Protein AF-A0A2E7QKK6-F1 (afdb_monomer_lite)

Secondary structure (DSSP, 8-state):
--------HHHHHH---HHHHHHHHHHHHHHHHHHHHTTTGGGGGSHHHHHHHHIIIIIHHHHHTTTSGGGGTTHHHHHHHHHHT-

Sequence (86 aa):
MDLITEIDKKDIWFHSTPEFDAAIEKNFLTTYEKAATGELDDLQETAAGCLAIIIALDQFPRNLFRGTTRSFAAAPKARGCAAILW

Structure (mmCIF, N/CA/C/O backbone):
data_AF-A0A2E7QKK6-F1
#
_entry.id   AF-A0A2E7QKK6-F1
#
loop_
_atom_site.group_PDB
_atom_site.id
_atom_site.type_symbol
_atom_site.label_atom_id
_atom_site.label_alt_id
_atom_site.label_comp_id
_atom_site.label_asym_id
_atom_site.label_entity_id
_atom_site.label_seq_id
_atom_site.pdbx_PDB_ins_code
_atom_site.Cartn_x
_atom_site.Cartn_y
_atom_site.Cartn_z
_atom_site.occupancy
_atom_site.B_iso_or_equiv
_atom_site.auth_seq_id
_atom_site.auth_comp_id
_atom_site.auth_asym_id
_atom_site.auth_atom_id
_atom_site.pdbx_PDB_model_num
ATOM 1 N N . MET A 1 1 ? 22.600 26.097 -10.231 1.00 41.09 1 MET A N 1
ATOM 2 C CA . MET A 1 1 ? 22.435 24.679 -9.849 1.00 41.09 1 MET A CA 1
ATOM 3 C C . MET A 1 1 ? 21.093 24.603 -9.146 1.00 41.09 1 MET A C 1
ATOM 5 O O . MET A 1 1 ? 21.042 24.606 -7.923 1.00 41.09 1 MET A O 1
ATOM 9 N N . ASP A 1 2 ? 20.016 24.682 -9.926 1.00 46.38 2 ASP A N 1
ATOM 10 C CA . ASP A 1 2 ? 18.656 24.724 -9.390 1.00 46.38 2 ASP A CA 1
ATOM 11 C C . ASP A 1 2 ? 18.257 23.308 -8.987 1.00 46.38 2 ASP A C 1
ATOM 13 O O . ASP A 1 2 ? 17.796 22.508 -9.793 1.00 46.38 2 ASP A O 1
ATOM 17 N N . LEU A 1 3 ? 18.510 22.981 -7.723 1.00 47.22 3 LEU A N 1
ATOM 18 C CA . LEU A 1 3 ? 18.218 21.681 -7.111 1.00 47.22 3 LEU A CA 1
ATOM 19 C C . LEU A 1 3 ? 16.729 21.483 -6.784 1.00 47.22 3 LEU A C 1
ATOM 21 O O . LEU A 1 3 ? 16.378 20.612 -5.995 1.00 47.22 3 LEU A O 1
ATOM 25 N N . ILE A 1 4 ? 15.848 22.279 -7.390 1.00 50.94 4 ILE A N 1
ATOM 26 C CA . ILE A 1 4 ? 14.400 22.161 -7.240 1.00 50.94 4 ILE A CA 1
ATOM 27 C C . ILE A 1 4 ? 13.761 22.445 -8.599 1.00 50.94 4 ILE A C 1
ATOM 29 O O . ILE A 1 4 ? 13.086 23.449 -8.803 1.00 50.94 4 ILE A O 1
ATOM 33 N N . THR A 1 5 ? 14.011 21.577 -9.577 1.00 54.72 5 THR A N 1
ATOM 34 C CA . THR A 1 5 ? 13.047 21.452 -10.671 1.00 54.72 5 THR A CA 1
ATOM 35 C C . THR A 1 5 ? 11.775 20.912 -10.028 1.00 54.72 5 THR A C 1
ATOM 37 O O . THR A 1 5 ? 11.786 19.840 -9.427 1.00 54.72 5 THR A O 1
ATOM 40 N N . GLU A 1 6 ? 10.721 21.720 -10.049 1.00 58.06 6 GLU A N 1
ATOM 41 C CA . GLU A 1 6 ? 9.391 21.370 -9.563 1.00 58.06 6 GLU A CA 1
ATOM 42 C C . GLU A 1 6 ? 8.938 20.115 -10.321 1.00 58.06 6 GLU A C 1
ATOM 44 O O . GLU A 1 6 ? 8.539 20.186 -11.481 1.00 58.06 6 GLU A O 1
ATOM 49 N N . ILE A 1 7 ? 9.094 18.937 -9.713 1.00 61.88 7 ILE A N 1
ATOM 50 C CA . ILE A 1 7 ? 8.548 17.715 -10.298 1.00 61.88 7 ILE A CA 1
ATOM 51 C C . ILE A 1 7 ? 7.033 17.877 -10.227 1.00 61.88 7 ILE A C 1
ATOM 53 O O . ILE A 1 7 ? 6.483 18.033 -9.129 1.00 61.88 7 ILE A O 1
ATOM 57 N N . ASP A 1 8 ? 6.359 17.872 -11.379 1.00 71.25 8 ASP A N 1
ATOM 58 C CA . ASP A 1 8 ? 4.902 17.902 -11.402 1.00 71.25 8 ASP A CA 1
ATOM 59 C C . ASP A 1 8 ? 4.404 16.695 -10.595 1.00 71.25 8 ASP A C 1
ATOM 61 O O . ASP A 1 8 ? 4.731 15.540 -10.876 1.00 71.25 8 ASP A O 1
ATOM 65 N N . LYS A 1 9 ? 3.615 16.957 -9.548 1.00 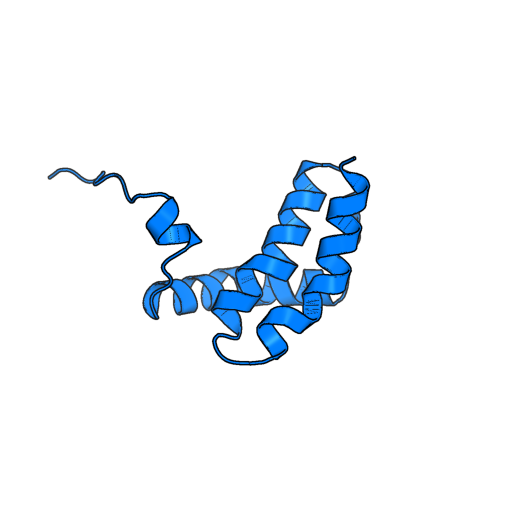66.00 9 LYS A N 1
ATOM 66 C CA . LYS A 1 9 ? 3.041 15.907 -8.696 1.00 66.00 9 LYS A CA 1
ATOM 67 C C . LYS A 1 9 ? 2.240 14.904 -9.525 1.00 66.00 9 LYS A C 1
ATOM 69 O O . LYS A 1 9 ? 2.15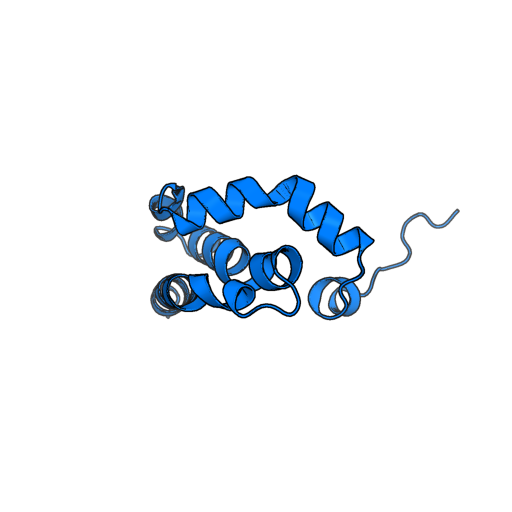6 13.740 -9.141 1.00 66.00 9 LYS A O 1
ATOM 74 N N . LYS A 1 10 ? 1.681 15.336 -10.661 1.00 67.62 10 LYS A N 1
ATOM 75 C CA . LYS A 1 10 ? 1.005 14.454 -11.611 1.00 67.62 10 LYS A CA 1
ATOM 76 C C . LYS A 1 10 ? 1.953 13.454 -12.249 1.00 67.62 10 LYS A C 1
ATOM 78 O O . LYS A 1 10 ? 1.542 12.317 -12.435 1.00 67.62 10 LYS A O 1
ATOM 83 N N . ASP A 1 11 ? 3.190 13.834 -12.545 1.00 70.00 11 ASP A N 1
ATOM 84 C CA . ASP A 1 11 ? 4.155 12.891 -13.098 1.00 70.00 11 ASP A CA 1
ATOM 85 C C . ASP A 1 11 ? 4.514 11.828 -12.059 1.00 70.00 11 ASP A C 1
ATOM 87 O O . ASP A 1 11 ? 4.513 10.654 -12.380 1.00 70.00 11 ASP A O 1
ATOM 91 N N . ILE A 1 12 ? 4.669 12.176 -10.781 1.00 67.81 12 ILE A N 1
ATOM 92 C CA . ILE A 1 12 ? 4.938 11.161 -9.742 1.00 67.81 12 ILE A CA 1
ATOM 93 C C . ILE A 1 12 ? 3.724 10.246 -9.515 1.00 67.81 12 ILE A C 1
ATOM 95 O O . ILE A 1 12 ? 3.872 9.039 -9.330 1.00 67.81 12 ILE A O 1
ATOM 99 N N . TRP A 1 13 ? 2.514 10.810 -9.480 1.00 66.56 13 TRP A N 1
ATOM 100 C CA . TRP A 1 13 ? 1.306 10.055 -9.127 1.00 66.56 13 TRP A CA 1
ATOM 101 C C . TRP A 1 13 ? 0.693 9.289 -10.301 1.00 66.56 13 TRP A C 1
ATOM 103 O O . TRP A 1 13 ? 0.064 8.254 -10.087 1.00 66.56 13 TRP A O 1
ATOM 113 N N . PHE A 1 14 ? 0.862 9.774 -11.531 1.00 71.31 14 PHE A N 1
ATOM 114 C CA . PHE A 1 14 ? 0.210 9.219 -12.719 1.00 71.31 14 PHE A CA 1
ATOM 115 C C . PHE A 1 14 ? 1.194 8.712 -13.785 1.00 71.31 14 PHE A C 1
ATOM 117 O O . PHE A 1 14 ? 0.774 7.947 -14.653 1.00 71.31 14 PHE A O 1
ATOM 124 N N . HIS A 1 15 ? 2.489 9.041 -13.698 1.00 74.69 15 HIS A N 1
ATOM 125 C CA . HIS A 1 15 ? 3.545 8.473 -14.541 1.00 74.69 15 HIS A CA 1
ATOM 126 C C . HIS A 1 15 ? 4.564 7.692 -13.712 1.00 74.69 15 HIS A C 1
ATOM 128 O O . HIS A 1 15 ? 5.535 8.226 -13.185 1.00 74.69 15 HIS A O 1
ATOM 134 N N . SER A 1 16 ? 4.396 6.371 -13.657 1.00 76.56 16 SER A N 1
ATOM 135 C CA . SER A 1 16 ? 5.458 5.549 -13.084 1.00 76.56 16 SER A CA 1
ATOM 136 C C . SER A 1 16 ? 6.582 5.274 -14.077 1.00 76.56 16 SER A C 1
ATOM 138 O O . SER A 1 16 ? 6.331 5.050 -15.264 1.00 76.56 16 SER A O 1
ATOM 140 N N . THR A 1 17 ? 7.803 5.194 -13.557 1.00 86.38 17 THR A N 1
ATOM 141 C CA . THR A 1 17 ? 8.985 4.681 -14.254 1.00 86.38 17 THR A CA 1
ATOM 142 C C . THR A 1 17 ? 9.499 3.416 -13.552 1.00 86.38 17 THR A C 1
ATOM 144 O O . THR A 1 17 ? 9.187 3.204 -12.375 1.00 86.38 17 THR A O 1
ATOM 147 N N . PRO A 1 18 ? 10.307 2.571 -14.218 1.00 89.62 18 PRO A N 1
ATOM 148 C CA . PRO A 1 18 ? 10.925 1.409 -13.573 1.00 89.62 18 PRO A CA 1
ATOM 149 C C . PRO A 1 18 ? 11.750 1.767 -12.328 1.00 89.62 18 PRO A C 1
ATOM 151 O O . PRO A 1 18 ? 11.756 1.026 -11.348 1.00 89.62 18 PRO A O 1
ATOM 154 N N . GLU A 1 19 ? 12.421 2.920 -12.334 1.00 89.75 19 GLU A N 1
ATOM 155 C CA . GLU A 1 19 ? 13.210 3.405 -11.198 1.00 89.75 19 GLU A CA 1
ATOM 156 C C . GLU A 1 19 ? 12.309 3.782 -10.020 1.00 89.75 19 GLU A C 1
ATOM 158 O O . GLU A 1 19 ? 12.636 3.494 -8.867 1.00 89.75 19 GLU A O 1
ATOM 163 N N . PHE A 1 20 ? 11.160 4.401 -10.305 1.00 88.38 20 PHE A N 1
ATOM 164 C CA . PHE A 1 20 ? 10.174 4.727 -9.283 1.00 88.38 20 PHE A CA 1
ATOM 165 C C . PHE A 1 20 ? 9.514 3.466 -8.717 1.00 88.38 20 PHE A C 1
ATOM 167 O O . PHE A 1 20 ? 9.387 3.344 -7.502 1.00 88.38 20 PHE A O 1
ATOM 174 N N . ASP A 1 21 ? 9.177 2.488 -9.562 1.00 92.06 21 ASP A N 1
ATOM 175 C CA . ASP A 1 21 ? 8.665 1.188 -9.114 1.00 92.06 21 ASP A CA 1
ATOM 176 C C . ASP A 1 21 ? 9.660 0.482 -8.185 1.00 92.06 21 ASP A C 1
ATOM 178 O O . ASP A 1 21 ? 9.280 0.055 -7.094 1.00 92.06 21 ASP A O 1
ATOM 182 N N . ALA A 1 22 ? 10.944 0.449 -8.553 1.00 92.94 22 ALA A N 1
ATOM 183 C CA . ALA A 1 22 ? 11.998 -0.121 -7.716 1.00 92.94 22 ALA A CA 1
ATOM 184 C C . ALA A 1 22 ? 12.161 0.635 -6.384 1.00 92.94 22 ALA A C 1
ATOM 186 O O . ALA A 1 22 ? 12.416 0.027 -5.340 1.00 92.94 22 ALA A O 1
ATOM 187 N N . ALA A 1 23 ? 11.993 1.961 -6.388 1.00 93.31 23 ALA A 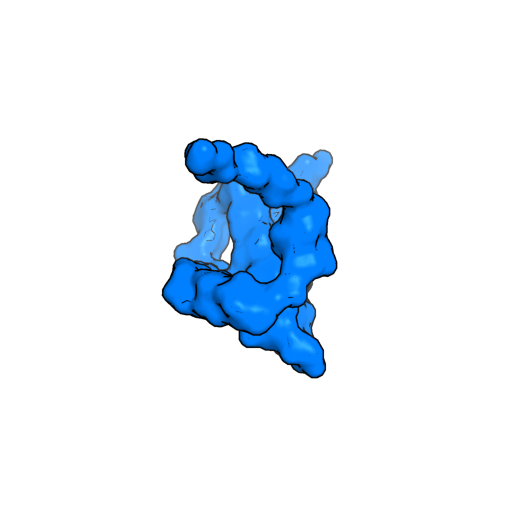N 1
ATOM 188 C CA . ALA A 1 23 ? 12.000 2.758 -5.166 1.00 93.31 23 ALA A CA 1
ATOM 189 C C . ALA A 1 23 ? 10.782 2.457 -4.276 1.00 93.31 23 ALA A C 1
ATOM 191 O O . ALA A 1 23 ? 10.935 2.371 -3.055 1.00 93.31 23 ALA A O 1
ATOM 192 N N . ILE A 1 24 ? 9.593 2.270 -4.857 1.00 94.06 24 ILE A N 1
ATOM 193 C CA . ILE A 1 24 ? 8.397 1.868 -4.109 1.00 94.06 24 ILE A CA 1
ATOM 194 C C . ILE A 1 24 ? 8.581 0.470 -3.513 1.00 94.06 24 ILE A C 1
ATOM 196 O O . ILE A 1 24 ? 8.319 0.282 -2.326 1.00 94.06 24 ILE A O 1
ATOM 200 N N . GLU A 1 25 ? 9.098 -0.485 -4.285 1.00 95.50 25 GLU A N 1
ATOM 201 C CA . GLU A 1 25 ? 9.387 -1.840 -3.809 1.00 95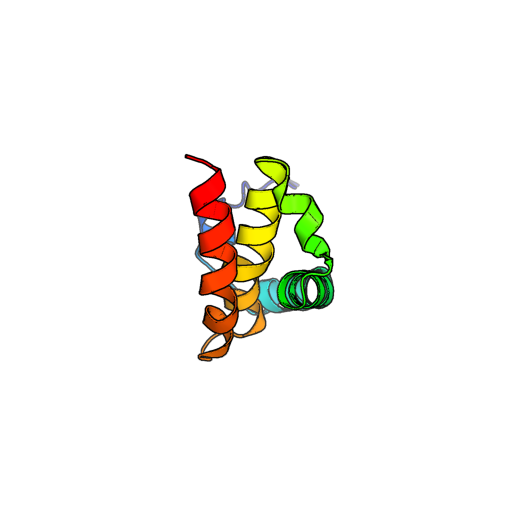.50 25 GLU A CA 1
ATOM 202 C C . GLU A 1 25 ? 10.361 -1.833 -2.634 1.00 95.50 25 GLU A C 1
ATOM 204 O O . GLU A 1 25 ? 10.035 -2.331 -1.554 1.00 95.50 25 GLU A O 1
ATOM 209 N N . LYS A 1 26 ? 11.515 -1.182 -2.802 1.00 97.31 26 LYS A N 1
ATOM 210 C CA . LYS A 1 26 ? 12.555 -1.116 -1.773 1.00 97.31 26 LYS A CA 1
ATOM 211 C C . LYS A 1 26 ? 12.052 -0.530 -0.453 1.00 97.31 26 LYS A C 1
ATOM 213 O O . LYS A 1 26 ? 12.472 -0.985 0.608 1.00 97.31 26 LYS A O 1
ATOM 218 N N . ASN A 1 27 ? 11.218 0.505 -0.510 1.00 96.69 27 ASN A N 1
ATOM 219 C CA . ASN A 1 27 ? 10.839 1.264 0.682 1.00 96.69 27 ASN A CA 1
ATOM 220 C C . ASN A 1 27 ? 9.511 0.812 1.301 1.00 96.69 27 ASN A C 1
ATOM 222 O O . ASN A 1 27 ? 9.303 1.031 2.493 1.00 96.69 27 ASN A O 1
ATOM 226 N N . PHE A 1 28 ? 8.606 0.210 0.521 1.00 96.81 28 PHE A N 1
ATOM 227 C CA . PHE A 1 28 ? 7.215 0.025 0.943 1.00 96.81 28 PHE A CA 1
ATOM 228 C C . PHE A 1 28 ? 6.639 -1.375 0.717 1.00 96.81 28 PHE A C 1
ATOM 230 O O . PHE A 1 28 ? 5.487 -1.591 1.095 1.00 96.81 28 PHE A O 1
ATOM 237 N N . LEU A 1 29 ? 7.399 -2.344 0.188 1.00 97.25 29 LEU A N 1
ATOM 238 C CA . LEU A 1 29 ? 6.904 -3.721 0.047 1.00 97.25 29 LEU A CA 1
ATOM 239 C C . LEU A 1 29 ? 6.447 -4.298 1.396 1.00 97.25 29 LEU A C 1
ATOM 241 O O . LEU A 1 29 ? 5.319 -4.766 1.520 1.00 97.25 29 LEU A O 1
ATOM 245 N N . THR A 1 30 ? 7.273 -4.169 2.435 1.00 98.06 30 THR A N 1
ATOM 246 C CA . THR A 1 30 ? 6.929 -4.633 3.788 1.00 98.06 30 THR A CA 1
ATOM 247 C C . THR A 1 30 ? 5.726 -3.888 4.370 1.00 98.06 30 THR A C 1
ATOM 249 O O . THR A 1 30 ? 4.907 -4.480 5.068 1.00 98.06 30 THR A O 1
ATOM 252 N N . THR A 1 31 ? 5.586 -2.592 4.080 1.00 97.94 31 THR A N 1
ATOM 253 C CA . THR A 1 31 ? 4.419 -1.804 4.509 1.00 97.94 31 THR A CA 1
ATOM 254 C C . THR A 1 31 ? 3.141 -2.316 3.851 1.00 97.94 31 THR A C 1
ATOM 256 O O . THR A 1 31 ? 2.134 -2.487 4.536 1.00 97.94 31 THR A O 1
ATOM 259 N N . TYR A 1 32 ? 3.186 -2.606 2.547 1.00 97.88 32 TYR A N 1
ATOM 260 C CA . TYR A 1 32 ? 2.081 -3.243 1.835 1.00 97.88 32 TYR A CA 1
ATOM 261 C C . TYR A 1 32 ? 1.730 -4.600 2.454 1.00 97.88 32 TYR A C 1
ATOM 263 O O . TYR A 1 32 ? 0.559 -4.853 2.720 1.00 97.88 32 TYR A O 1
ATOM 271 N N . GLU A 1 33 ? 2.724 -5.452 2.723 1.00 97.62 33 GLU A N 1
ATOM 272 C CA . GLU A 1 33 ? 2.502 -6.782 3.300 1.00 97.62 33 GLU A CA 1
ATOM 273 C C . GLU A 1 33 ? 1.804 -6.695 4.657 1.00 97.62 33 GLU A C 1
ATOM 275 O O . GLU A 1 33 ? 0.756 -7.312 4.828 1.00 97.62 33 GLU A O 1
ATOM 280 N N . LYS A 1 34 ? 2.301 -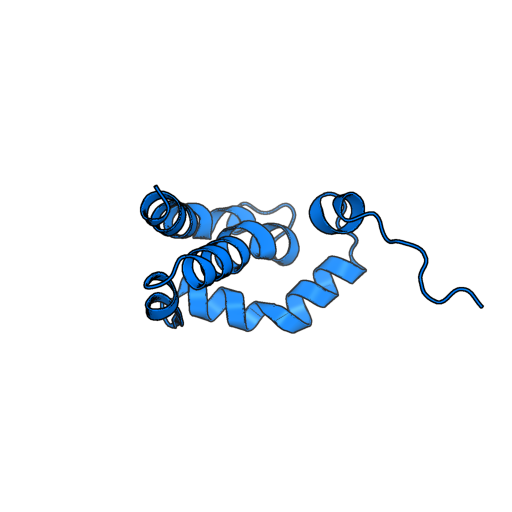5.849 5.567 1.00 97.94 34 LYS A N 1
ATOM 281 C CA . LYS A 1 34 ? 1.695 -5.627 6.890 1.00 97.94 34 LYS A CA 1
ATOM 282 C C . LYS A 1 34 ? 0.276 -5.065 6.812 1.00 97.94 34 LYS A C 1
ATOM 284 O O . LYS A 1 34 ? -0.614 -5.481 7.551 1.00 97.94 34 LYS A O 1
ATOM 289 N N . ALA A 1 35 ? 0.031 -4.115 5.909 1.00 96.88 35 ALA A N 1
ATOM 290 C CA . ALA A 1 35 ? -1.315 -3.587 5.699 1.00 96.88 35 ALA A CA 1
ATOM 291 C C . ALA A 1 35 ? -2.259 -4.671 5.136 1.00 96.88 35 ALA A C 1
ATOM 293 O O . ALA A 1 35 ? -3.420 -4.775 5.548 1.00 96.88 35 ALA A O 1
ATOM 294 N N . ALA A 1 36 ? -1.761 -5.504 4.217 1.00 95.88 36 ALA A N 1
ATOM 295 C CA . ALA A 1 36 ? -2.532 -6.564 3.577 1.00 95.88 36 ALA A CA 1
ATOM 296 C C . ALA A 1 36 ? -2.871 -7.701 4.555 1.00 95.88 36 ALA A C 1
ATOM 298 O O . ALA A 1 36 ? -3.972 -8.246 4.478 1.00 95.88 36 ALA A O 1
ATOM 299 N N . THR A 1 37 ? -1.977 -8.016 5.498 1.00 96.44 37 THR A N 1
ATOM 300 C CA . THR A 1 37 ? -2.203 -9.000 6.573 1.00 96.44 37 THR A CA 1
ATOM 301 C C . THR A 1 37 ? -3.022 -8.451 7.744 1.00 96.44 37 THR A C 1
ATOM 303 O O . THR A 1 37 ? -3.524 -9.236 8.542 1.00 96.44 37 THR A O 1
ATOM 306 N N . GLY A 1 38 ? -3.216 -7.130 7.828 1.00 95.62 38 GLY A N 1
ATOM 307 C CA . GLY A 1 38 ? -4.002 -6.476 8.883 1.00 95.62 38 GLY A CA 1
ATOM 308 C C . GLY A 1 38 ? -3.226 -6.073 10.127 1.00 95.62 38 GLY A C 1
ATOM 309 O O . GLY A 1 38 ? -3.811 -5.557 11.069 1.00 95.62 38 GLY A O 1
ATOM 310 N N . GLU A 1 39 ? -1.902 -6.190 10.102 1.00 97.88 39 GLU A N 1
ATOM 311 C CA . GLU A 1 39 ? -1.026 -5.740 11.190 1.00 97.88 39 GLU A CA 1
ATOM 312 C C . GLU A 1 39 ? -1.045 -4.216 11.407 1.00 97.88 39 GLU A C 1
ATOM 314 O O . GLU A 1 39 ? -0.522 -3.735 12.407 1.00 97.88 39 GLU A O 1
ATOM 319 N N . LEU A 1 40 ? -1.613 -3.448 10.469 1.00 96.94 40 LEU A N 1
ATOM 320 C CA . LEU A 1 40 ? -1.732 -1.987 10.542 1.00 96.94 40 LEU A CA 1
ATOM 321 C C . LEU A 1 40 ? -3.186 -1.503 10.673 1.00 96.94 40 LEU A C 1
ATOM 323 O O . LEU A 1 40 ? -3.450 -0.323 10.445 1.00 96.94 40 LEU A O 1
ATOM 327 N N . ASP A 1 41 ? -4.134 -2.382 11.009 1.00 95.12 41 ASP A N 1
ATOM 328 C CA . ASP A 1 41 ? -5.560 -2.025 11.020 1.00 95.12 41 ASP A CA 1
ATOM 329 C C . ASP A 1 41 ? -5.924 -0.972 12.075 1.00 95.12 41 ASP A C 1
ATOM 331 O O . ASP A 1 41 ? -6.833 -0.179 11.836 1.00 95.12 41 ASP A O 1
ATOM 335 N N . ASP A 1 42 ? -5.140 -0.849 13.147 1.00 95.69 42 ASP A N 1
ATOM 336 C CA . ASP A 1 42 ? -5.298 0.202 14.163 1.00 95.69 42 ASP A CA 1
ATOM 337 C C . ASP A 1 42 ? -5.141 1.622 13.576 1.00 95.69 42 ASP A C 1
ATOM 339 O O . ASP A 1 42 ? -5.693 2.590 14.094 1.00 95.69 42 ASP A O 1
ATOM 343 N N . LEU A 1 43 ? -4.442 1.784 12.442 1.00 95.06 43 LEU A N 1
ATOM 344 C CA . LEU A 1 43 ? -4.337 3.088 11.775 1.00 95.06 43 LEU A CA 1
ATOM 345 C C . LEU A 1 43 ? -5.698 3.595 11.270 1.00 95.06 43 LEU A C 1
ATOM 347 O O . LEU A 1 43 ? -5.877 4.800 11.085 1.00 95.06 43 LEU A O 1
ATOM 351 N N . GLN A 1 44 ? -6.672 2.706 11.069 1.00 93.56 44 GLN A N 1
ATOM 352 C CA . GLN A 1 44 ? -7.997 3.069 10.566 1.00 93.56 44 GLN A CA 1
ATOM 353 C C . GLN A 1 44 ? -8.830 3.882 11.576 1.00 93.56 44 GLN A C 1
ATOM 355 O O . GLN A 1 44 ? -9.863 4.435 11.209 1.00 93.56 44 GLN A O 1
ATOM 360 N N . GLU A 1 45 ? -8.375 4.026 12.826 1.00 93.00 45 GLU A N 1
ATOM 361 C CA . GLU A 1 45 ? -9.034 4.846 13.855 1.00 93.00 45 GLU A CA 1
ATOM 362 C C . GLU A 1 45 ? -9.011 6.353 13.556 1.00 93.00 45 GLU A C 1
ATOM 364 O O . GLU A 1 45 ? -9.756 7.130 14.155 1.00 93.00 45 GLU A O 1
ATOM 369 N N . THR A 1 46 ? -8.152 6.795 12.633 1.00 93.50 46 THR A N 1
ATOM 370 C CA . THR A 1 46 ? -8.021 8.209 12.276 1.00 93.50 46 THR A CA 1
ATOM 371 C C . THR A 1 46 ? -8.153 8.414 10.779 1.00 93.50 46 THR A C 1
ATOM 373 O O . THR A 1 46 ? -7.770 7.565 9.975 1.00 93.50 46 THR A O 1
ATOM 376 N N . ALA A 1 47 ? -8.605 9.604 10.379 1.00 92.31 47 ALA A N 1
ATOM 377 C CA . ALA A 1 47 ? -8.720 9.930 8.964 1.00 92.31 47 ALA A CA 1
ATOM 378 C C . ALA A 1 47 ? -7.373 9.836 8.216 1.00 92.31 47 ALA A C 1
ATOM 380 O O . ALA A 1 47 ? -7.305 9.336 7.092 1.00 92.31 47 ALA A O 1
ATOM 381 N N . ALA A 1 48 ? -6.288 10.277 8.860 1.00 94.44 48 ALA A N 1
ATOM 382 C CA . ALA A 1 48 ? -4.943 10.217 8.296 1.00 94.44 48 ALA A CA 1
ATOM 383 C C . ALA A 1 48 ? -4.429 8.776 8.163 1.00 94.44 48 ALA A C 1
ATOM 385 O O . ALA A 1 48 ? -3.809 8.436 7.155 1.00 94.44 48 ALA A O 1
ATOM 386 N N . GLY A 1 49 ? -4.700 7.916 9.145 1.00 95.12 49 GLY A N 1
ATOM 387 C CA . GLY A 1 49 ? -4.301 6.516 9.067 1.00 95.12 49 GLY A CA 1
ATOM 388 C C . GLY A 1 49 ? -5.150 5.711 8.074 1.00 95.12 49 GLY A C 1
ATOM 389 O O . GLY A 1 49 ? -4.588 4.926 7.314 1.00 95.12 49 GLY A O 1
ATOM 390 N N . CYS A 1 50 ? -6.449 6.004 7.936 1.00 94.56 50 CYS A N 1
ATOM 391 C CA . CYS A 1 50 ? -7.268 5.509 6.821 1.00 94.56 50 CYS A CA 1
ATOM 392 C C . CYS A 1 50 ? -6.658 5.872 5.460 1.00 94.56 50 CYS A C 1
ATOM 394 O O . CYS A 1 50 ? -6.528 5.008 4.593 1.00 94.56 50 CYS A O 1
ATOM 396 N N . LEU A 1 51 ? -6.227 7.126 5.274 1.00 95.06 51 LEU A N 1
ATOM 397 C CA . LEU A 1 51 ? -5.541 7.544 4.050 1.00 95.06 51 LEU A CA 1
ATOM 398 C C . LEU A 1 51 ? -4.231 6.768 3.831 1.00 95.06 51 LEU A C 1
ATOM 400 O O . LEU A 1 51 ? -3.957 6.343 2.709 1.00 95.06 51 LEU A O 1
ATOM 404 N N . ALA A 1 52 ? -3.444 6.535 4.885 1.00 95.56 52 ALA A N 1
ATOM 405 C CA . ALA A 1 52 ? -2.222 5.737 4.796 1.00 95.56 52 ALA A CA 1
ATOM 406 C C . ALA A 1 52 ? -2.507 4.291 4.351 1.00 95.56 52 ALA A C 1
ATOM 408 O O . ALA A 1 52 ? -1.803 3.773 3.483 1.00 95.56 52 ALA A O 1
ATOM 409 N N . ILE A 1 53 ? -3.569 3.664 4.871 1.00 96.31 53 ILE A N 1
ATOM 410 C CA . ILE A 1 53 ? -4.001 2.324 4.448 1.00 96.31 53 ILE A CA 1
ATOM 411 C C . ILE A 1 53 ? -4.455 2.323 2.986 1.00 96.31 53 ILE A C 1
ATOM 413 O O . ILE A 1 53 ? -4.078 1.424 2.235 1.00 96.31 53 ILE A O 1
ATOM 417 N N . ILE A 1 54 ? -5.199 3.340 2.541 1.00 95.19 54 ILE A N 1
ATOM 418 C CA . ILE A 1 54 ? -5.605 3.474 1.132 1.00 95.19 54 ILE A CA 1
ATOM 419 C C . ILE A 1 54 ? -4.376 3.562 0.222 1.00 95.19 54 ILE A C 1
ATOM 421 O O . ILE A 1 54 ? -4.292 2.839 -0.768 1.00 95.19 54 ILE A O 1
ATOM 425 N N . ILE A 1 55 ? -3.392 4.396 0.564 1.00 95.00 55 ILE A N 1
ATOM 426 C CA . ILE A 1 55 ? -2.153 4.516 -0.217 1.00 95.00 55 ILE A CA 1
ATOM 427 C C . ILE A 1 55 ? -1.404 3.175 -0.239 1.00 95.00 55 ILE A C 1
ATOM 429 O O . ILE A 1 55 ? -1.002 2.710 -1.308 1.00 95.00 55 ILE A O 1
ATOM 433 N N . ALA A 1 56 ? -1.275 2.515 0.914 1.00 96.44 56 ALA A N 1
ATOM 434 C CA . ALA A 1 56 ? -0.569 1.244 1.023 1.00 96.44 56 ALA A CA 1
ATOM 435 C C . ALA A 1 56 ? -1.236 0.110 0.229 1.00 96.44 56 ALA A C 1
ATOM 437 O O . ALA A 1 56 ? -0.531 -0.728 -0.326 1.00 96.44 56 ALA A O 1
ATOM 438 N N . LEU A 1 57 ? -2.572 0.076 0.166 1.00 96.38 57 LEU A N 1
ATOM 439 C CA . LEU A 1 57 ? -3.334 -1.047 -0.391 1.00 96.38 57 LEU A CA 1
ATOM 440 C C . LEU A 1 57 ? -3.929 -0.806 -1.784 1.00 96.38 57 LEU A C 1
ATOM 442 O O . LEU A 1 57 ? -4.292 -1.776 -2.447 1.00 96.38 57 LEU A O 1
ATOM 446 N N . ASP A 1 58 ? -4.034 0.440 -2.246 1.00 94.19 58 ASP A N 1
ATOM 447 C CA . ASP A 1 58 ? -4.515 0.765 -3.598 1.00 94.19 58 ASP A CA 1
ATOM 448 C C . ASP A 1 58 ? -3.442 1.420 -4.477 1.00 94.19 58 ASP A C 1
ATOM 450 O O . ASP A 1 58 ? -3.401 1.139 -5.675 1.00 94.19 58 ASP A O 1
ATOM 454 N N . GLN A 1 59 ? -2.554 2.252 -3.919 1.00 92.38 59 GLN A N 1
ATOM 455 C CA . GLN A 1 59 ? -1.553 2.966 -4.721 1.00 92.38 59 GLN A CA 1
ATOM 456 C C . GLN A 1 59 ? -0.263 2.157 -4.884 1.00 92.38 59 GLN A C 1
ATOM 458 O O . GLN A 1 59 ? 0.114 1.855 -6.015 1.00 92.38 59 GLN A O 1
ATOM 463 N N . PHE A 1 60 ? 0.378 1.712 -3.796 1.00 95.25 60 PHE A N 1
ATOM 464 C CA . PHE A 1 60 ? 1.623 0.932 -3.903 1.00 95.25 60 PHE A CA 1
ATOM 465 C C . PHE A 1 60 ? 1.497 -0.339 -4.759 1.00 95.25 60 PHE A C 1
ATOM 467 O O . PHE A 1 60 ? 2.386 -0.572 -5.579 1.00 95.25 60 PHE A O 1
ATOM 474 N N . PRO A 1 61 ? 0.414 -1.139 -4.692 1.00 95.75 61 PRO A N 1
ATOM 475 C CA . PRO A 1 61 ? 0.299 -2.358 -5.497 1.00 95.75 61 PRO A CA 1
ATOM 476 C C . PRO A 1 61 ? 0.302 -2.121 -7.012 1.00 95.75 61 PRO A C 1
ATOM 478 O O . PRO A 1 61 ? 0.687 -3.017 -7.766 1.00 95.75 61 PRO A O 1
ATOM 481 N N . ARG A 1 62 ? -0.081 -0.919 -7.473 1.00 92.69 62 ARG A N 1
ATOM 482 C CA . ARG A 1 62 ? -0.022 -0.527 -8.894 1.00 92.69 62 ARG A CA 1
ATOM 483 C C . ARG A 1 62 ? 1.412 -0.366 -9.391 1.00 92.69 62 ARG A C 1
ATOM 485 O O . ARG A 1 62 ? 1.659 -0.567 -10.579 1.00 92.69 62 ARG A O 1
ATOM 492 N N . ASN A 1 63 ? 2.333 -0.033 -8.489 1.00 94.19 63 ASN A N 1
ATOM 493 C CA . ASN A 1 63 ? 3.771 0.009 -8.735 1.00 94.19 63 ASN A CA 1
ATOM 494 C C . ASN A 1 63 ? 4.420 -1.360 -8.485 1.00 94.19 63 ASN A C 1
ATOM 496 O O . ASN A 1 63 ? 5.090 -1.880 -9.370 1.00 94.19 63 ASN A O 1
ATOM 500 N N . LEU A 1 64 ? 4.144 -1.989 -7.335 1.00 94.88 64 LEU A N 1
ATOM 501 C CA . LEU A 1 64 ? 4.750 -3.265 -6.920 1.00 94.88 64 LEU A CA 1
ATOM 502 C C . LEU A 1 64 ? 4.431 -4.434 -7.863 1.00 94.88 64 LEU A C 1
ATOM 504 O O . LEU A 1 64 ? 5.249 -5.330 -8.045 1.00 94.88 64 LEU A O 1
ATOM 508 N N . PHE A 1 65 ? 3.225 -4.462 -8.438 1.00 94.81 65 PHE A N 1
ATOM 509 C CA . PHE A 1 65 ? 2.734 -5.596 -9.229 1.00 94.81 65 PHE A CA 1
ATOM 510 C C . PHE A 1 65 ? 2.207 -5.159 -10.597 1.00 94.81 65 PHE A C 1
ATOM 512 O O . PHE A 1 65 ? 1.201 -5.691 -11.090 1.00 94.81 65 PHE A O 1
ATOM 519 N N . ARG A 1 66 ? 2.863 -4.160 -11.200 1.00 90.62 66 ARG A N 1
ATOM 520 C CA . ARG A 1 66 ? 2.465 -3.552 -12.474 1.00 90.62 66 ARG A CA 1
ATOM 521 C C . ARG A 1 66 ? 2.178 -4.605 -13.546 1.00 90.62 66 ARG A C 1
ATOM 523 O O . ARG A 1 66 ? 2.926 -5.560 -13.727 1.00 90.62 66 ARG A O 1
ATOM 530 N N . GLY A 1 67 ? 1.077 -4.415 -14.273 1.00 90.44 67 GLY A N 1
ATOM 531 C CA . GLY A 1 67 ? 0.679 -5.305 -15.370 1.00 90.44 67 GLY A CA 1
ATOM 532 C C . GLY A 1 67 ? 0.114 -6.657 -14.925 1.00 90.44 67 GLY A C 1
ATOM 533 O O . GLY A 1 67 ? -0.178 -7.496 -15.772 1.00 90.44 67 GLY A O 1
ATOM 534 N N . THR A 1 68 ? -0.081 -6.876 -13.620 1.00 94.06 68 THR A N 1
ATOM 535 C CA . THR A 1 68 ? -0.661 -8.114 -13.083 1.00 94.06 68 THR A CA 1
ATOM 536 C C . THR A 1 68 ? -1.976 -7.847 -12.354 1.00 94.06 68 THR A C 1
ATOM 538 O O . THR A 1 68 ? -2.203 -6.763 -11.813 1.00 94.06 68 THR A O 1
ATOM 541 N N . THR A 1 69 ? -2.835 -8.862 -12.263 1.00 93.50 69 THR A N 1
ATOM 542 C CA . THR A 1 69 ? -4.090 -8.801 -11.491 1.00 93.50 69 THR A CA 1
ATOM 543 C C . THR A 1 69 ? -3.862 -8.574 -9.995 1.00 93.50 69 THR A C 1
ATOM 545 O O . THR A 1 69 ? -4.729 -8.021 -9.318 1.00 93.50 69 THR A O 1
ATOM 548 N N . ARG A 1 70 ? -2.677 -8.932 -9.477 1.00 93.25 70 ARG A N 1
ATOM 549 C CA . ARG A 1 70 ? -2.297 -8.738 -8.071 1.00 93.25 70 ARG A CA 1
ATOM 550 C C . ARG A 1 70 ? -2.304 -7.263 -7.659 1.00 93.25 70 ARG A C 1
ATOM 552 O O . ARG A 1 70 ? -2.585 -6.977 -6.500 1.00 93.25 70 ARG A O 1
ATOM 559 N N . SER A 1 71 ? -2.092 -6.340 -8.599 1.00 93.88 71 SER A N 1
ATOM 560 C CA . SER A 1 71 ? -2.157 -4.889 -8.352 1.00 93.88 71 SER A CA 1
ATOM 561 C C . SER A 1 71 ? -3.511 -4.393 -7.822 1.00 93.88 71 SER A C 1
ATOM 563 O O . SER A 1 71 ? -3.575 -3.313 -7.247 1.00 93.88 71 SER A O 1
ATOM 565 N N . PHE A 1 72 ? -4.580 -5.188 -7.946 1.00 91.94 72 PHE A N 1
ATOM 566 C CA . PHE A 1 72 ? -5.918 -4.851 -7.445 1.00 91.94 72 PHE A CA 1
ATOM 567 C C . PHE A 1 72 ? -6.387 -5.740 -6.284 1.00 91.94 72 PHE A C 1
ATOM 569 O O . PHE A 1 72 ? -7.493 -5.549 -5.776 1.00 91.94 72 PHE A O 1
ATOM 576 N N . ALA A 1 73 ? -5.575 -6.709 -5.846 1.00 92.88 73 ALA A N 1
ATOM 577 C CA . ALA A 1 73 ? -5.996 -7.731 -4.886 1.00 92.88 73 ALA A CA 1
ATOM 578 C C . ALA A 1 73 ? -6.390 -7.151 -3.515 1.00 92.88 73 ALA A C 1
ATOM 580 O O . ALA A 1 73 ? -7.316 -7.650 -2.880 1.00 92.88 73 ALA A O 1
ATOM 581 N N . ALA A 1 74 ? -5.728 -6.075 -3.079 1.00 91.31 74 ALA A N 1
ATOM 582 C CA . ALA A 1 74 ? -5.979 -5.434 -1.787 1.00 91.31 74 ALA A CA 1
ATOM 583 C C . ALA A 1 74 ? -7.013 -4.287 -1.835 1.00 91.31 74 ALA A C 1
ATOM 585 O O . ALA A 1 74 ? -7.428 -3.777 -0.790 1.00 91.31 74 ALA A O 1
ATOM 586 N N . ALA A 1 75 ? -7.503 -3.922 -3.026 1.00 88.19 75 ALA A N 1
ATOM 587 C CA . ALA A 1 75 ? -8.451 -2.823 -3.211 1.00 88.19 75 ALA A CA 1
ATOM 588 C C . ALA A 1 75 ? -9.760 -2.948 -2.394 1.00 88.19 75 ALA A C 1
ATOM 590 O O . ALA A 1 75 ? -10.267 -1.917 -1.947 1.00 88.19 75 ALA A O 1
ATOM 591 N N . PRO A 1 76 ? -10.342 -4.146 -2.147 1.00 91.88 76 PRO A N 1
ATOM 592 C CA . PRO A 1 76 ? -11.520 -4.266 -1.285 1.00 91.88 76 PRO A CA 1
ATOM 593 C C . PRO A 1 76 ? -11.304 -3.728 0.133 1.00 91.88 76 PRO A C 1
ATOM 595 O O . PRO A 1 76 ? -12.186 -3.051 0.655 1.00 91.88 76 PRO A O 1
ATOM 598 N N . LYS A 1 77 ? -10.130 -3.972 0.727 1.00 89.44 77 LYS A N 1
ATOM 599 C CA . LYS A 1 77 ? -9.801 -3.494 2.073 1.00 89.44 77 LYS A CA 1
ATOM 600 C C . LYS A 1 77 ? -9.592 -1.979 2.093 1.00 89.44 77 LYS A C 1
ATOM 602 O O . LYS A 1 77 ? -10.164 -1.304 2.940 1.00 89.44 77 LYS A O 1
ATOM 607 N N . ALA A 1 78 ? -8.889 -1.436 1.095 1.00 88.12 78 ALA A N 1
ATOM 608 C CA . ALA A 1 78 ? -8.730 0.012 0.927 1.00 88.12 78 ALA A CA 1
ATOM 609 C C . ALA A 1 78 ? -10.084 0.749 0.850 1.00 88.12 78 ALA A C 1
ATOM 611 O O . ALA A 1 78 ? -10.264 1.802 1.461 1.00 88.12 78 ALA A O 1
ATOM 612 N N . ARG A 1 79 ? -11.070 0.176 0.142 1.00 88.31 79 ARG A N 1
ATOM 613 C CA . ARG A 1 79 ? -12.428 0.745 0.057 1.00 88.31 79 ARG A CA 1
ATOM 614 C C . ARG A 1 79 ? -13.162 0.768 1.399 1.00 88.31 79 ARG A C 1
ATOM 616 O O . ARG A 1 79 ? -13.959 1.675 1.611 1.00 88.31 79 ARG A O 1
ATOM 623 N N . GLY A 1 80 ? -12.888 -0.186 2.291 1.00 86.56 80 GLY A N 1
ATOM 624 C CA . GLY A 1 80 ? -13.431 -0.188 3.651 1.00 86.56 80 GLY A CA 1
ATOM 625 C C . GLY A 1 80 ? -13.031 1.069 4.424 1.00 86.56 80 GLY A C 1
ATOM 626 O O . GLY A 1 80 ? -13.890 1.745 4.977 1.00 86.56 80 GLY A O 1
ATOM 627 N N . CYS A 1 81 ? -11.752 1.452 4.359 1.00 80.88 81 CYS A N 1
ATOM 628 C CA . CYS A 1 81 ? -11.252 2.678 4.989 1.00 80.88 81 CYS A CA 1
ATOM 629 C C . CYS A 1 81 ? -11.856 3.944 4.371 1.00 80.88 81 CYS A C 1
ATOM 631 O O . CYS A 1 81 ? -12.166 4.897 5.080 1.00 80.88 81 CYS A O 1
ATOM 633 N N . ALA A 1 82 ? -12.053 3.958 3.049 1.00 75.56 82 ALA A N 1
ATOM 634 C CA . ALA A 1 82 ? -12.659 5.099 2.368 1.00 75.56 82 ALA A CA 1
ATOM 635 C C . ALA A 1 82 ? -14.102 5.355 2.828 1.00 75.56 82 ALA A C 1
ATOM 637 O O . ALA A 1 82 ? -14.510 6.507 2.876 1.00 75.56 82 ALA A O 1
ATOM 638 N N . ALA A 1 83 ? -14.851 4.312 3.201 1.00 74.44 83 ALA A N 1
ATOM 639 C CA . ALA A 1 83 ? -16.214 4.442 3.715 1.00 74.44 83 ALA A CA 1
ATOM 640 C C . ALA A 1 83 ? -16.289 5.002 5.150 1.00 74.44 83 ALA A C 1
ATOM 642 O O . ALA A 1 83 ? -17.347 5.470 5.543 1.00 74.44 83 ALA A O 1
ATOM 643 N N . ILE A 1 84 ? -15.190 4.975 5.917 1.00 67.00 84 ILE A N 1
ATOM 644 C CA . ILE A 1 84 ? -15.113 5.526 7.288 1.00 67.00 84 ILE A CA 1
ATOM 645 C C . ILE A 1 84 ? -14.946 7.059 7.270 1.00 67.00 84 ILE A C 1
ATOM 647 O O . ILE A 1 84 ? -15.201 7.735 8.261 1.00 67.00 84 ILE A O 1
ATOM 651 N N . LEU A 1 85 ? -14.510 7.622 6.139 1.00 61.09 85 LEU A N 1
ATOM 652 C CA . LEU A 1 85 ? -14.200 9.046 5.979 1.00 61.09 85 LEU A CA 1
ATOM 653 C C . LEU A 1 85 ? -15.410 9.931 5.604 1.00 61.09 85 LEU A C 1
ATOM 655 O O . LEU A 1 85 ? -15.210 11.123 5.362 1.00 61.09 85 LEU A O 1
ATOM 659 N N . TRP A 1 86 ? -16.629 9.381 5.551 1.00 50.38 86 TRP A N 1
ATOM 660 C CA . TRP A 1 86 ? -17.871 10.065 5.149 1.00 50.38 86 TRP A CA 1
ATOM 661 C C . TRP A 1 86 ? -19.023 9.728 6.094 1.00 50.38 86 TRP A C 1
ATOM 663 O O . TRP A 1 86 ? -19.933 10.579 6.210 1.00 50.38 86 TRP A O 1
#

pLDDT: mean 86.18, std 14.5, range [41.09, 98.06]

Foldse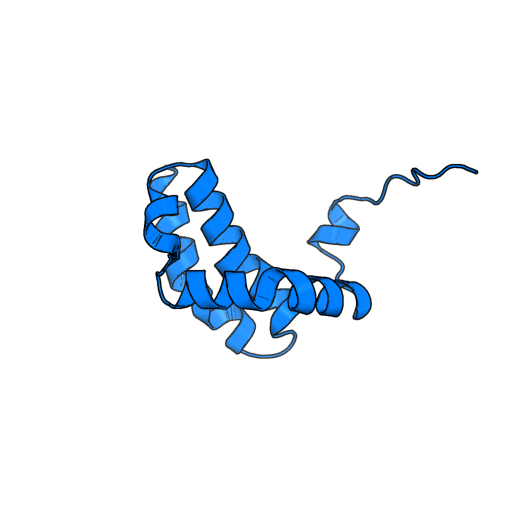ek 3Di:
DPPCPPDPVCCLQPPDDLVSLVVLCVPQVVVLVCLQVCVLVVLLVDLVSLVVSLCSQQRNLCSPVPPDPSNCVRVVVNVVSVVSND

Radius of gyration: 14.22 Å; chains: 1; bounding box: 40×34×30 Å